Protein AF-A0A8S2UPU9-F1 (afdb_monomer_lite)

Secondary structure (DSSP, 8-state):
----------HHHHHHHHHHHHHHHHHHHHHTT----HHHHHHHHHHHHT-SSPPPHHHHHHHS-HHHHHHHHHHH-----S-TTS-------PPP---TTHHHHSS----

Foldseek 3Di:
DDDDDDDPQPLVNLLVVLLLQLLVVVVVCVVVVHDDDSVVSQVVSCVVSVHPDTDDPVVSLVPHPPVCNVVVVVVSCVDDPPDPVNDDDDDDDDDDDDDPCCVVPVDDDPD

Radius of gyration: 27.57 Å; chains: 1; bounding box: 59×38×75 Å

Sequence (111 aa):
MVRSKDKTTSAHELMVTAISDVVKQLIEGYEQGKEVNLNKIKCKASAKYGLSLQPRLVDIIAAIPENYKKILLPKIKAKPVRTASGIVVVAVMCKPHRCPHIAMTGNICVY

InterPro domains:
  IPR039661 ELP3/YhcC [PTHR11135] (7-111)
  IPR056591 ELP3-like, N-terminal domain [PF23613] (15-84)

Organism: NCBI:txid1234261

Structure (mmCIF, N/CA/C/O backbone):
data_AF-A0A8S2UPU9-F1
#
_entry.id   AF-A0A8S2UPU9-F1
#
loop_
_atom_site.group_PDB
_atom_site.id
_atom_site.type_symbol
_atom_site.label_atom_id
_atom_site.label_alt_id
_atom_site.label_comp_id
_atom_site.label_asym_id
_atom_site.label_entity_id
_atom_site.label_seq_id
_atom_site.pdbx_PDB_ins_code
_atom_site.Cartn_x
_atom_site.Cartn_y
_atom_site.Cartn_z
_atom_site.occupancy
_atom_site.B_iso_or_equiv
_atom_site.auth_seq_id
_atom_site.auth_comp_id
_atom_site.auth_asym_id
_atom_site.auth_atom_id
_atom_site.pdbx_PDB_model_num
ATOM 1 N N . MET A 1 1 ? -12.542 17.424 31.298 1.00 38.12 1 MET A N 1
ATOM 2 C CA . MET A 1 1 ? -13.887 17.703 30.747 1.00 38.12 1 MET A CA 1
ATOM 3 C C . MET A 1 1 ? -13.933 17.045 29.369 1.00 38.12 1 MET A C 1
ATOM 5 O O . MET A 1 1 ? -13.435 17.620 28.423 1.00 38.12 1 MET A O 1
ATOM 9 N N . VAL A 1 2 ? -14.151 15.734 29.268 1.00 42.34 2 VAL A N 1
ATOM 10 C CA . VAL A 1 2 ? -15.464 15.066 29.253 1.00 42.34 2 VAL A CA 1
ATOM 11 C C . VAL A 1 2 ? -15.482 13.893 30.239 1.00 42.34 2 VAL A C 1
ATOM 13 O O . VAL A 1 2 ? -14.550 13.096 30.289 1.00 42.34 2 VAL A O 1
ATOM 16 N N . ARG A 1 3 ? -16.535 13.844 31.052 1.00 44.31 3 ARG A N 1
ATOM 17 C CA . ARG A 1 3 ? -16.823 12.844 32.085 1.00 44.31 3 ARG A CA 1
ATOM 18 C C . ARG A 1 3 ? -17.843 11.835 31.533 1.00 44.31 3 ARG A C 1
ATOM 20 O O . ARG A 1 3 ? -18.743 12.240 30.806 1.00 44.31 3 ARG A O 1
ATOM 27 N N . SER A 1 4 ? -17.718 10.587 31.985 1.00 42.84 4 SER A N 1
ATOM 28 C CA . SER A 1 4 ? -18.800 9.617 32.232 1.00 42.84 4 SER A CA 1
ATOM 29 C C . SER A 1 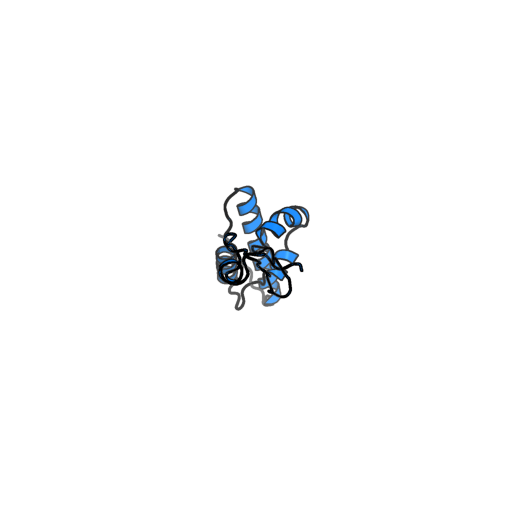4 ? -19.546 8.983 31.047 1.00 42.84 4 SER A C 1
ATOM 31 O O . SER A 1 4 ? -20.416 9.594 30.431 1.00 42.84 4 SER A O 1
ATOM 33 N N . LYS A 1 5 ? -19.344 7.668 30.880 1.00 40.53 5 LYS A N 1
ATOM 34 C CA . LYS A 1 5 ? -20.463 6.718 30.783 1.00 40.53 5 LYS A CA 1
ATOM 35 C C . LYS A 1 5 ? -20.013 5.315 31.196 1.00 40.53 5 LYS A C 1
ATOM 37 O O . LYS A 1 5 ? -19.317 4.638 30.447 1.00 40.53 5 LYS A O 1
ATOM 42 N N . ASP A 1 6 ? -20.432 4.897 32.385 1.00 50.75 6 ASP A N 1
ATOM 43 C CA . ASP A 1 6 ? -20.635 3.491 32.710 1.00 50.75 6 ASP A CA 1
ATOM 44 C C . ASP A 1 6 ? -21.481 2.844 31.612 1.00 50.75 6 ASP A C 1
ATOM 46 O O . ASP A 1 6 ? -22.583 3.308 31.306 1.00 50.75 6 ASP A O 1
ATOM 50 N N . LYS A 1 7 ? -20.949 1.791 31.001 1.00 44.47 7 LYS A N 1
ATOM 51 C CA . LYS A 1 7 ? -21.709 0.711 30.376 1.00 44.47 7 LYS A CA 1
ATOM 52 C C . LYS A 1 7 ? -20.740 -0.439 30.175 1.00 44.47 7 LYS A C 1
ATOM 54 O O . LYS A 1 7 ? -19.643 -0.237 29.654 1.00 44.47 7 LYS A O 1
ATOM 59 N N . THR A 1 8 ? -21.157 -1.633 30.568 1.00 51.47 8 THR A N 1
ATOM 60 C CA . THR A 1 8 ? -20.700 -2.919 30.034 1.00 51.47 8 THR A CA 1
ATOM 61 C C . THR A 1 8 ? -20.857 -2.880 28.515 1.00 51.47 8 THR A C 1
ATOM 63 O O . THR A 1 8 ? -21.842 -3.331 27.945 1.00 51.47 8 THR A O 1
ATOM 66 N N . THR A 1 9 ? -19.918 -2.203 27.871 1.00 59.66 9 THR A N 1
ATOM 67 C CA . THR A 1 9 ? -19.917 -1.939 26.443 1.00 59.66 9 THR A CA 1
ATOM 68 C C . THR A 1 9 ? -19.176 -3.111 25.840 1.00 59.66 9 THR A C 1
ATOM 70 O O . THR A 1 9 ? -18.054 -3.422 26.253 1.00 59.66 9 THR A O 1
ATOM 73 N N . SER A 1 10 ? -19.831 -3.821 24.932 1.00 71.88 10 SER A N 1
ATOM 74 C CA . SER A 1 10 ? -19.212 -4.962 24.271 1.00 71.88 10 SER A CA 1
ATOM 75 C C . SER A 1 10 ? -17.931 -4.491 23.572 1.00 71.88 10 SER A C 1
ATOM 77 O O . SER A 1 10 ? -17.869 -3.376 23.048 1.00 71.88 10 SER A O 1
ATOM 79 N N . ALA A 1 11 ? -16.884 -5.323 23.549 1.00 76.19 11 ALA A N 1
ATOM 80 C CA . ALA A 1 11 ? -15.605 -4.968 22.919 1.00 76.19 11 ALA A CA 1
ATOM 81 C C . ALA A 1 11 ? -15.780 -4.462 21.468 1.00 76.19 11 ALA A C 1
ATOM 83 O O . ALA A 1 11 ? -15.014 -3.630 20.982 1.00 76.19 11 ALA A O 1
ATOM 84 N N . HIS A 1 12 ? -16.840 -4.924 20.803 1.00 79.19 12 HIS A N 1
ATOM 85 C CA . HIS A 1 12 ? -17.220 -4.538 19.455 1.00 79.19 12 HIS A CA 1
ATOM 86 C C . HIS A 1 12 ? -17.703 -3.080 19.346 1.00 79.19 12 HIS A C 1
ATOM 88 O O . HIS A 1 12 ? -17.324 -2.369 18.419 1.00 79.19 12 HIS A O 1
ATOM 94 N N . GLU A 1 13 ? -18.495 -2.590 20.298 1.00 83.62 13 GLU A N 1
ATOM 95 C CA . GLU A 1 13 ? -18.986 -1.202 20.312 1.00 83.62 13 GLU A CA 1
ATOM 96 C C . GLU A 1 13 ? -17.847 -0.195 20.546 1.00 83.62 13 GLU A C 1
ATOM 98 O O . GLU A 1 13 ? -17.792 0.865 19.908 1.00 83.62 13 GLU A O 1
ATOM 103 N N . LEU A 1 14 ? -16.886 -0.551 21.406 1.00 83.62 14 LEU A N 1
ATOM 104 C CA . LEU A 1 14 ? -15.664 0.235 21.611 1.00 83.62 14 LEU A CA 1
ATOM 105 C C . LEU A 1 14 ? -14.826 0.298 20.328 1.00 83.62 14 LEU A C 1
ATOM 107 O O . LEU A 1 14 ? -14.330 1.365 19.961 1.00 83.62 14 LEU A O 1
ATOM 111 N N . MET A 1 15 ? -14.730 -0.821 19.603 1.00 82.44 15 MET A N 1
ATOM 112 C CA . MET A 1 15 ? -14.024 -0.893 18.325 1.00 82.44 15 MET A CA 1
ATOM 113 C C . MET A 1 15 ? -14.686 -0.017 17.251 1.00 82.44 15 MET A C 1
ATOM 115 O O . MET A 1 15 ? -13.991 0.748 16.582 1.00 82.44 15 MET A O 1
ATOM 119 N N . VAL A 1 16 ? -16.015 -0.051 17.122 1.00 85.94 16 VAL A N 1
ATOM 120 C CA . VAL A 1 16 ? -16.760 0.802 16.172 1.00 85.94 16 VAL A CA 1
ATOM 121 C C . VAL A 1 16 ? -16.566 2.290 16.484 1.00 85.94 16 VAL A C 1
ATOM 123 O O . VAL A 1 16 ? -16.350 3.106 15.579 1.00 85.94 16 VAL A O 1
ATOM 126 N N . THR A 1 17 ? -16.578 2.650 17.768 1.00 86.25 17 THR A N 1
ATOM 127 C CA . THR A 1 17 ? -16.352 4.034 18.207 1.00 86.25 17 THR A CA 1
ATOM 128 C C . THR A 1 17 ? -14.932 4.495 17.875 1.00 86.25 17 THR A C 1
ATOM 130 O O . THR A 1 17 ? -14.745 5.592 17.343 1.00 86.25 17 THR A O 1
ATOM 133 N N . ALA A 1 18 ? -13.934 3.641 18.109 1.00 86.81 18 ALA A N 1
ATOM 134 C CA . ALA A 1 18 ? -12.545 3.938 17.785 1.00 86.81 18 ALA A CA 1
ATOM 135 C C . ALA A 1 18 ? -12.312 4.092 16.278 1.00 86.81 18 ALA A C 1
ATOM 137 O O . ALA A 1 18 ? -11.629 5.025 15.862 1.00 86.81 18 ALA A O 1
ATOM 138 N N . ILE A 1 19 ? -12.906 3.226 15.451 1.00 86.00 19 ILE A N 1
ATOM 139 C CA . ILE A 1 19 ? -12.840 3.340 13.985 1.00 86.00 19 ILE A CA 1
ATOM 140 C C . ILE A 1 19 ? -13.438 4.676 13.527 1.00 86.00 19 ILE A C 1
ATOM 142 O O . ILE A 1 19 ? -12.846 5.363 12.696 1.00 86.00 19 ILE A O 1
ATOM 146 N N . SER A 1 20 ? -14.569 5.079 14.108 1.00 87.19 20 SER A N 1
ATOM 147 C CA . SER A 1 20 ? -15.211 6.355 13.778 1.00 87.19 20 SER A CA 1
ATOM 148 C C . SER A 1 20 ? -14.331 7.560 14.142 1.00 87.19 20 SER A C 1
ATOM 150 O O . SER A 1 20 ? -14.249 8.514 13.368 1.00 87.19 20 SER A O 1
ATOM 152 N N . ASP A 1 21 ? -13.633 7.517 15.283 1.00 88.25 21 ASP A N 1
ATOM 153 C CA . ASP A 1 21 ? -12.681 8.563 15.700 1.00 88.25 21 ASP A CA 1
ATOM 154 C C . ASP A 1 21 ? -11.459 8.619 14.757 1.00 88.25 21 ASP A C 1
ATOM 156 O O . ASP A 1 21 ? -11.026 9.694 14.340 1.00 88.25 21 ASP A O 1
ATOM 160 N N . VAL A 1 22 ? -10.950 7.456 14.328 1.00 87.31 22 VAL A N 1
ATOM 161 C CA . VAL A 1 22 ? -9.855 7.351 13.344 1.00 87.31 22 VAL A CA 1
ATOM 162 C C . VAL A 1 22 ? -10.242 7.986 12.007 1.00 87.31 22 VAL A C 1
ATOM 164 O O . VAL A 1 22 ? -9.443 8.725 11.433 1.00 87.31 22 VAL A O 1
ATOM 167 N N . VAL A 1 23 ? -11.451 7.717 11.505 1.00 86.94 23 VAL A N 1
ATOM 168 C CA . VAL A 1 23 ? -11.932 8.272 10.228 1.00 86.94 23 VAL A CA 1
ATOM 169 C C . VAL A 1 23 ? -12.078 9.791 10.307 1.00 86.94 23 VAL A C 1
ATOM 171 O O . VAL A 1 23 ? -11.664 10.480 9.378 1.00 86.94 23 VAL A O 1
ATOM 174 N N . LYS A 1 24 ? -12.585 10.331 11.422 1.00 87.12 24 LYS A N 1
ATOM 175 C CA . LYS A 1 24 ? -12.681 11.788 11.626 1.00 87.12 24 LYS A CA 1
ATOM 176 C C . LYS A 1 24 ? -11.311 12.461 11.573 1.00 87.12 24 LYS A C 1
ATOM 178 O O . LYS A 1 24 ? -11.116 13.378 10.782 1.00 87.12 24 LYS A O 1
ATOM 183 N N . GLN A 1 25 ? -10.339 11.939 12.324 1.00 85.56 25 GLN A N 1
ATOM 184 C CA . GLN A 1 25 ? -8.964 12.459 12.316 1.00 85.56 25 GLN A CA 1
ATOM 185 C C . GLN A 1 25 ? -8.302 12.346 10.934 1.00 85.56 25 GLN A C 1
ATOM 187 O O . GLN A 1 25 ? -7.468 13.174 10.567 1.00 85.56 25 GLN A O 1
ATOM 192 N N . LEU A 1 26 ? -8.668 11.324 10.156 1.00 83.81 26 LEU A N 1
ATOM 193 C CA . LEU A 1 26 ? -8.177 11.142 8.794 1.00 83.81 26 LEU A CA 1
ATOM 194 C C . LEU A 1 26 ? -8.746 12.192 7.827 1.00 83.81 26 LEU A C 1
ATOM 196 O O . LEU A 1 26 ? -8.000 12.702 6.993 1.00 83.81 26 LEU A O 1
ATOM 200 N N . ILE A 1 27 ? -10.037 12.516 7.942 1.00 84.44 27 ILE A N 1
ATOM 201 C CA . ILE A 1 27 ? -10.704 13.539 7.123 1.00 84.44 27 ILE A CA 1
ATOM 202 C C . ILE A 1 27 ? -10.161 14.928 7.466 1.00 84.44 27 ILE A C 1
ATOM 204 O O . ILE A 1 27 ? -9.740 15.644 6.562 1.00 84.44 27 ILE A O 1
ATOM 208 N N . GLU A 1 28 ? -10.059 15.272 8.751 1.00 86.06 28 GLU A N 1
ATOM 209 C CA . GLU A 1 28 ? -9.490 16.556 9.188 1.00 86.06 28 GLU A CA 1
ATOM 210 C C . GLU A 1 28 ? -8.037 16.724 8.722 1.00 86.06 28 GLU A C 1
ATOM 212 O O . GLU A 1 28 ? -7.643 17.782 8.232 1.00 86.06 28 GLU A O 1
ATOM 217 N N . GLY A 1 29 ? -7.225 15.667 8.827 1.00 82.94 29 GLY A N 1
ATOM 218 C CA . GLY A 1 29 ? -5.848 15.690 8.336 1.00 82.94 29 GLY A CA 1
ATOM 219 C C . GLY A 1 29 ? -5.759 15.843 6.814 1.00 82.94 29 GLY A C 1
ATOM 220 O O . GLY A 1 29 ? -4.840 16.500 6.319 1.00 82.94 29 GLY A O 1
ATOM 221 N N . TYR A 1 30 ? -6.726 15.280 6.080 1.00 79.62 30 TYR A N 1
ATOM 222 C CA . TYR A 1 30 ? -6.841 15.444 4.633 1.00 79.62 30 TYR A CA 1
ATOM 223 C C . TYR A 1 30 ? -7.234 16.875 4.246 1.00 79.62 30 TYR A C 1
ATOM 225 O O . TYR A 1 30 ? -6.601 17.454 3.365 1.00 79.62 30 TYR A O 1
ATOM 233 N N . GLU A 1 31 ? -8.228 17.462 4.914 1.00 80.75 31 GLU A N 1
ATOM 234 C CA . GLU A 1 31 ? -8.673 18.844 4.677 1.00 80.75 31 GLU A CA 1
ATOM 235 C C . GLU A 1 31 ? -7.572 19.864 4.993 1.00 80.75 31 GLU A C 1
ATOM 237 O O . GLU A 1 31 ? -7.434 20.871 4.304 1.00 80.75 31 GLU A O 1
ATOM 242 N N . GLN A 1 32 ? -6.717 19.564 5.972 1.00 81.50 32 GLN A N 1
ATOM 243 C CA . GLN A 1 32 ? -5.539 20.371 6.302 1.00 81.50 32 GLN A CA 1
ATOM 244 C C . GLN A 1 32 ? -4.355 20.175 5.337 1.00 81.50 32 GLN A C 1
ATOM 246 O O . GLN A 1 32 ? -3.312 20.803 5.525 1.00 81.50 32 GLN A O 1
ATOM 251 N N . GLY A 1 33 ? -4.467 19.288 4.342 1.00 69.94 33 GLY A N 1
ATOM 252 C CA . GLY A 1 33 ? -3.421 19.045 3.344 1.00 69.94 33 GLY A CA 1
ATOM 253 C C . GLY A 1 33 ? -2.124 18.442 3.899 1.00 69.94 33 GLY A C 1
ATOM 254 O O . GLY A 1 33 ? -1.101 18.474 3.218 1.00 69.94 33 GLY A O 1
ATOM 255 N N . LYS A 1 34 ? -2.133 17.897 5.123 1.00 72.50 34 LYS A N 1
ATOM 256 C CA . LYS A 1 34 ? -0.945 17.303 5.758 1.00 72.50 34 LYS A CA 1
ATOM 257 C C . LYS A 1 34 ? -0.832 15.821 5.422 1.00 72.50 34 LYS A C 1
ATOM 259 O O . LYS A 1 34 ? -1.831 15.119 5.279 1.00 72.50 34 LYS A O 1
ATOM 264 N N . GLU A 1 35 ? 0.397 15.315 5.347 1.00 65.06 35 GLU A N 1
ATOM 265 C CA . GLU A 1 35 ? 0.623 13.876 5.217 1.00 65.06 35 GLU A CA 1
ATOM 266 C C . GLU A 1 35 ? 0.187 13.151 6.491 1.00 65.06 35 GLU A C 1
ATOM 268 O O . GLU A 1 35 ? 0.813 13.233 7.553 1.00 65.06 35 GLU A O 1
ATOM 273 N N . VAL A 1 36 ? -0.931 12.437 6.387 1.00 69.69 36 VAL A N 1
ATOM 274 C CA . VAL A 1 36 ? -1.528 11.749 7.523 1.00 69.69 36 VAL A CA 1
ATOM 275 C C . VAL A 1 36 ? -0.904 10.369 7.692 1.00 69.69 36 VAL A C 1
ATOM 277 O O . VAL A 1 36 ? -1.094 9.461 6.884 1.00 69.69 36 VAL A O 1
ATOM 280 N N . ASN A 1 37 ? -0.174 10.188 8.790 1.00 75.88 37 ASN A N 1
ATOM 281 C CA . ASN A 1 37 ? 0.482 8.924 9.097 1.00 75.88 37 ASN A CA 1
ATOM 282 C C . ASN A 1 37 ? -0.500 7.951 9.781 1.00 75.88 37 ASN A C 1
ATOM 284 O O . ASN A 1 37 ? -0.753 8.039 10.988 1.00 75.88 37 ASN A O 1
ATOM 288 N N . LEU A 1 38 ? -1.051 7.015 9.001 1.00 75.75 38 LEU A N 1
ATOM 289 C CA . LEU A 1 38 ? -2.092 6.064 9.423 1.00 75.75 38 LEU A CA 1
ATOM 290 C C . LEU A 1 38 ? -1.709 5.254 10.674 1.00 75.75 38 LEU A C 1
ATOM 292 O O . LEU A 1 38 ? -2.554 5.037 11.541 1.00 75.75 38 LEU A O 1
ATOM 296 N N . ASN A 1 39 ? -0.443 4.843 10.814 1.00 78.81 39 ASN A N 1
ATOM 297 C CA . ASN A 1 39 ? 0.007 4.063 11.974 1.00 78.81 39 ASN A CA 1
ATOM 298 C C . ASN A 1 39 ? -0.093 4.853 13.284 1.00 78.81 39 ASN A C 1
ATOM 300 O O . ASN A 1 39 ? -0.518 4.308 14.301 1.00 78.81 39 ASN A O 1
ATOM 304 N N . LYS A 1 40 ? 0.241 6.151 13.267 1.00 82.50 40 LYS A N 1
ATOM 305 C CA . LYS A 1 40 ? 0.163 6.993 14.471 1.00 82.50 40 LYS A CA 1
ATOM 306 C C . LYS A 1 40 ? -1.282 7.179 14.928 1.00 82.50 40 LYS A C 1
ATOM 308 O O . LYS A 1 40 ? -1.545 7.122 16.126 1.00 82.50 40 LYS A O 1
ATOM 313 N N . ILE A 1 41 ? -2.210 7.368 13.990 1.00 85.50 41 ILE A N 1
ATOM 314 C CA . ILE A 1 41 ? -3.636 7.538 14.302 1.00 85.50 41 ILE A CA 1
ATOM 315 C C . ILE A 1 41 ? -4.222 6.247 14.878 1.00 85.50 41 ILE A C 1
ATOM 317 O O . ILE A 1 41 ? -4.886 6.288 15.912 1.00 85.50 41 ILE A O 1
ATOM 321 N N . LYS A 1 42 ? -3.903 5.089 14.283 1.00 82.31 42 LYS A N 1
ATOM 322 C CA . LYS A 1 42 ? -4.332 3.782 14.807 1.00 82.31 42 LYS A CA 1
ATOM 323 C C . LYS A 1 42 ? -3.839 3.540 16.230 1.00 82.31 42 LYS A C 1
ATOM 325 O O . LYS A 1 42 ? -4.632 3.133 17.077 1.00 82.31 42 LYS A O 1
ATOM 330 N N . CYS A 1 43 ? -2.563 3.820 16.506 1.00 82.25 43 CYS A N 1
ATOM 331 C CA . CYS A 1 43 ? -2.003 3.674 17.850 1.00 82.25 43 CYS A CA 1
ATOM 332 C C . CYS A 1 43 ? -2.686 4.610 18.855 1.00 82.25 43 CYS A C 1
ATOM 334 O O . CYS A 1 43 ? -3.067 4.162 19.932 1.00 82.25 43 CYS A O 1
ATOM 336 N N . LYS A 1 44 ? -2.894 5.886 18.499 1.00 85.00 44 LYS A N 1
ATOM 337 C CA . LYS A 1 44 ? -3.556 6.868 19.376 1.00 85.00 44 LYS A CA 1
ATOM 338 C C . LYS A 1 44 ? -4.996 6.479 19.701 1.00 85.00 44 LYS A C 1
ATOM 340 O O . LYS A 1 44 ? -5.383 6.527 20.864 1.00 85.00 44 LYS A O 1
ATOM 345 N N . ALA A 1 45 ? -5.771 6.071 18.699 1.00 84.31 45 ALA A N 1
ATOM 346 C CA . ALA A 1 45 ? -7.145 5.629 18.910 1.00 84.31 45 ALA A CA 1
ATOM 347 C C . ALA A 1 45 ? -7.196 4.337 19.741 1.00 84.31 45 ALA A C 1
ATOM 349 O O . ALA A 1 45 ? -7.952 4.258 20.703 1.00 84.31 45 ALA A O 1
ATOM 350 N N . SER A 1 46 ? -6.335 3.359 19.446 1.00 82.94 46 SER A N 1
ATOM 351 C CA . SER A 1 46 ? -6.296 2.096 20.201 1.00 82.94 46 SER A CA 1
ATOM 352 C C . SER A 1 46 ? -5.928 2.315 21.671 1.00 82.94 46 SER A C 1
ATOM 354 O O . SER A 1 46 ? -6.553 1.725 22.546 1.00 82.94 46 SER A O 1
ATOM 356 N N . ALA A 1 47 ? -4.987 3.224 21.950 1.00 82.94 47 ALA A N 1
ATOM 357 C CA . ALA A 1 47 ? -4.614 3.606 23.311 1.00 82.94 47 ALA A CA 1
ATOM 358 C C . ALA A 1 47 ? -5.739 4.357 24.046 1.00 82.94 47 ALA A C 1
ATOM 360 O O . ALA A 1 47 ? -5.968 4.115 25.226 1.00 82.94 47 ALA A O 1
ATOM 361 N N . LYS A 1 48 ? -6.470 5.238 23.350 1.00 83.56 48 LYS A N 1
ATOM 362 C CA . LYS A 1 48 ? -7.576 6.024 23.921 1.00 83.56 48 LYS A CA 1
ATOM 363 C C . LYS A 1 48 ? -8.772 5.158 24.329 1.00 83.56 48 LYS A C 1
ATOM 365 O O . LYS A 1 48 ? -9.429 5.469 25.316 1.00 83.56 48 LYS A O 1
ATOM 370 N N . TYR A 1 49 ? -9.043 4.092 23.576 1.00 82.81 49 TYR A N 1
ATOM 371 C CA . TYR A 1 49 ? -10.170 3.184 23.814 1.00 82.81 49 TYR A CA 1
ATOM 372 C C . TYR A 1 49 ? -9.767 1.851 24.472 1.00 82.81 49 TYR A C 1
ATOM 374 O O . TYR A 1 49 ? -10.626 0.995 24.659 1.00 82.81 49 TYR A O 1
ATOM 382 N N . GLY A 1 50 ? -8.490 1.660 24.831 1.00 79.94 50 GLY A N 1
ATOM 383 C CA . GLY A 1 50 ? -8.009 0.447 25.508 1.00 79.94 50 GLY A CA 1
ATOM 384 C C . GLY A 1 50 ? -8.179 -0.836 24.686 1.00 79.94 50 GLY A C 1
ATOM 385 O O . GLY A 1 50 ? -8.444 -1.899 25.241 1.00 79.94 50 GLY A O 1
ATOM 386 N N . LEU A 1 51 ? -8.078 -0.739 23.359 1.00 80.25 51 LEU A N 1
ATOM 387 C CA . LEU A 1 51 ? -8.302 -1.866 22.454 1.00 80.25 51 LEU A CA 1
ATOM 388 C C . LEU A 1 51 ? -7.138 -2.862 22.517 1.00 80.25 51 LEU A C 1
ATOM 390 O O . LEU A 1 51 ? -5.979 -2.482 22.358 1.00 80.25 51 LEU A O 1
ATOM 394 N N . SER A 1 52 ? -7.458 -4.148 22.673 1.00 75.62 52 SER A N 1
ATOM 395 C CA . SER A 1 52 ? -6.478 -5.243 22.632 1.00 75.62 52 SER A CA 1
ATOM 396 C C . SER A 1 52 ? -5.888 -5.459 21.235 1.00 75.62 52 SER A C 1
ATOM 398 O O . SER A 1 52 ? -4.748 -5.900 21.104 1.00 75.62 52 SER A O 1
ATOM 400 N N . LEU A 1 53 ? -6.650 -5.126 20.188 1.00 78.88 53 LEU A N 1
ATOM 401 C CA . LEU A 1 53 ? -6.244 -5.252 18.794 1.00 78.88 53 LEU A CA 1
ATOM 402 C C . LEU A 1 53 ? -6.476 -3.941 18.043 1.00 78.88 53 LEU A C 1
ATOM 404 O O . LEU A 1 53 ? -7.503 -3.283 18.198 1.00 78.88 53 LEU A O 1
ATOM 408 N N . GLN A 1 54 ? -5.529 -3.582 17.180 1.00 80.44 54 GLN A N 1
ATOM 409 C CA . GLN A 1 54 ? -5.675 -2.413 16.322 1.00 80.44 54 GLN A CA 1
ATOM 410 C C . GLN A 1 54 ? -6.725 -2.651 15.223 1.00 80.44 54 GLN A C 1
ATOM 412 O O . GLN A 1 54 ? -6.776 -3.747 14.653 1.00 80.44 54 GLN A O 1
ATOM 417 N N . PRO A 1 55 ? -7.512 -1.622 14.852 1.00 81.88 55 PRO A N 1
ATOM 418 C CA . PRO A 1 55 ? -8.493 -1.737 13.782 1.00 81.88 55 PRO A CA 1
ATOM 419 C C . PRO A 1 55 ? -7.822 -2.076 12.445 1.00 81.88 55 PRO A C 1
ATOM 421 O O . PRO A 1 55 ? -6.820 -1.460 12.032 1.00 81.88 55 PRO A O 1
ATOM 424 N N . ARG A 1 56 ? -8.384 -3.073 11.750 1.00 82.31 56 ARG A N 1
ATOM 425 C CA . ARG A 1 56 ? -7.861 -3.522 10.458 1.00 82.31 56 ARG A CA 1
ATOM 426 C C . ARG A 1 56 ? -8.048 -2.416 9.431 1.00 82.31 56 ARG A C 1
ATOM 428 O O . ARG A 1 56 ? -8.959 -1.597 9.507 1.00 82.31 56 ARG A O 1
ATOM 435 N N . LEU A 1 57 ? -7.170 -2.395 8.430 1.00 80.12 57 LEU A N 1
ATOM 436 C CA . LEU A 1 57 ? -7.281 -1.413 7.351 1.00 80.12 57 LEU A CA 1
ATOM 437 C C . LEU A 1 57 ? -8.616 -1.546 6.600 1.00 80.12 57 LEU A C 1
ATOM 439 O O . LEU A 1 57 ? -9.188 -0.538 6.210 1.00 80.12 57 LEU A O 1
ATOM 443 N N . VAL A 1 58 ? -9.117 -2.776 6.453 1.00 81.00 58 VAL A N 1
ATOM 444 C CA . VAL A 1 58 ? -10.394 -3.083 5.793 1.00 81.00 58 VAL A CA 1
ATOM 445 C C . VAL A 1 58 ? -11.569 -2.426 6.524 1.00 81.00 58 VAL A C 1
ATOM 447 O O . VAL A 1 58 ? -12.384 -1.771 5.881 1.00 81.00 58 VAL A O 1
ATOM 450 N N . ASP A 1 59 ? -11.599 -2.511 7.856 1.00 84.25 59 ASP A N 1
ATOM 451 C CA . ASP A 1 59 ? -12.674 -1.946 8.685 1.00 84.25 59 ASP A CA 1
ATOM 452 C C . ASP A 1 59 ? -12.679 -0.413 8.625 1.00 84.25 59 ASP A C 1
ATOM 454 O O . ASP A 1 59 ? -13.729 0.220 8.538 1.00 84.25 59 ASP A O 1
ATOM 458 N N . ILE A 1 60 ? -11.490 0.197 8.587 1.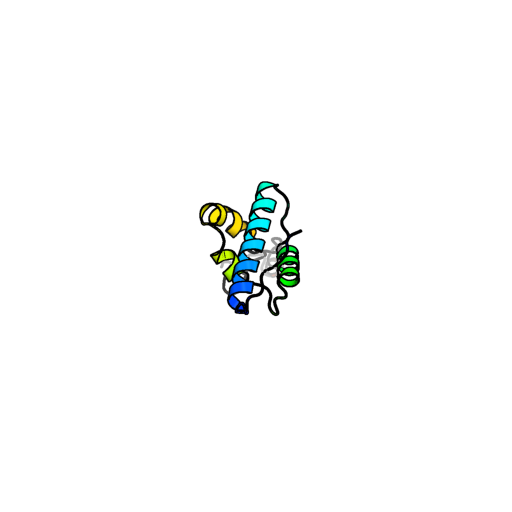00 83.88 60 ILE A N 1
ATOM 459 C CA . ILE A 1 60 ? -11.342 1.647 8.412 1.00 83.88 60 ILE A CA 1
ATOM 460 C C . ILE A 1 60 ? -11.821 2.066 7.018 1.00 83.88 60 ILE A C 1
ATOM 462 O O . ILE A 1 60 ? -12.523 3.060 6.893 1.00 83.88 60 ILE A O 1
ATOM 466 N N . ILE A 1 61 ? -11.491 1.302 5.970 1.00 81.38 61 ILE A N 1
ATOM 467 C CA . ILE A 1 61 ? 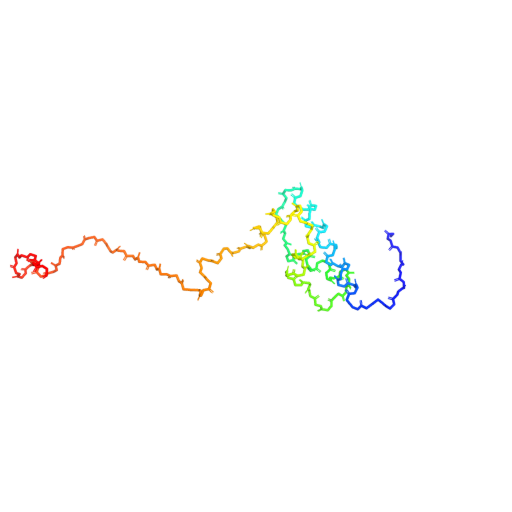-11.955 1.572 4.600 1.00 81.38 61 ILE A CA 1
ATOM 468 C C . ILE A 1 61 ? -13.482 1.456 4.487 1.00 81.38 61 ILE A C 1
ATOM 470 O O . ILE A 1 61 ? -14.098 2.221 3.740 1.00 81.38 61 ILE A O 1
ATOM 474 N N . ALA A 1 62 ? -14.091 0.512 5.206 1.00 82.88 62 ALA A N 1
ATOM 475 C CA . ALA A 1 62 ? -15.538 0.325 5.227 1.00 82.88 62 ALA A CA 1
ATOM 476 C C . ALA A 1 62 ? -16.270 1.488 5.919 1.00 82.88 62 ALA A C 1
ATOM 478 O O . ALA A 1 62 ? -17.354 1.861 5.481 1.00 82.88 62 ALA A O 1
ATOM 479 N N . ALA A 1 63 ? -15.661 2.088 6.945 1.00 85.75 63 ALA A N 1
ATOM 480 C CA . ALA A 1 63 ? -16.244 3.191 7.708 1.00 85.75 63 ALA A CA 1
ATOM 481 C C . ALA A 1 63 ? -16.075 4.583 7.064 1.00 85.75 63 ALA A C 1
ATOM 483 O O . ALA A 1 63 ? -16.646 5.557 7.556 1.00 85.75 63 ALA A O 1
ATOM 484 N N . ILE A 1 64 ? -15.292 4.715 5.985 1.00 83.75 64 ILE A N 1
ATOM 485 C CA . ILE A 1 64 ? -15.112 5.999 5.293 1.00 83.75 64 ILE A CA 1
ATOM 486 C C . ILE A 1 64 ? -16.371 6.336 4.473 1.00 83.75 64 ILE A C 1
ATOM 488 O O . ILE A 1 64 ? -16.788 5.516 3.647 1.00 83.75 64 ILE A O 1
ATOM 492 N N . PRO A 1 65 ? -16.937 7.552 4.615 1.00 82.56 65 PRO A N 1
ATOM 493 C CA . PRO A 1 65 ? -18.058 8.001 3.792 1.00 82.56 65 PRO A CA 1
ATOM 494 C C . PRO A 1 65 ? -17.688 8.041 2.303 1.00 82.56 65 PRO A C 1
ATOM 496 O O . PRO A 1 65 ? -16.580 8.438 1.926 1.00 82.56 65 PRO A O 1
ATOM 499 N N . GLU A 1 66 ? -18.633 7.668 1.437 1.00 76.50 66 GLU A N 1
ATOM 500 C CA . GLU A 1 66 ? -18.400 7.465 -0.003 1.00 76.50 66 GLU A CA 1
ATOM 501 C C . GLU A 1 66 ? -17.806 8.690 -0.716 1.00 76.50 66 GLU A C 1
ATOM 503 O O . GLU A 1 66 ? -16.964 8.540 -1.605 1.00 76.50 66 GLU A O 1
ATOM 508 N N . ASN A 1 67 ? -18.161 9.892 -0.252 1.00 78.62 67 ASN A N 1
ATOM 509 C CA . ASN A 1 67 ? -17.667 11.174 -0.760 1.00 78.62 67 ASN A CA 1
ATOM 510 C C . ASN A 1 67 ? -16.135 11.293 -0.679 1.00 78.62 67 ASN A C 1
ATOM 512 O O . ASN A 1 67 ? -15.493 11.739 -1.627 1.00 78.62 67 ASN A O 1
ATOM 516 N N . TYR A 1 68 ? -15.533 10.832 0.421 1.00 77.38 68 TYR A N 1
ATOM 517 C CA . TYR A 1 68 ? -14.081 10.882 0.629 1.00 77.38 68 TYR A CA 1
ATOM 518 C C . TYR A 1 68 ? -13.388 9.582 0.215 1.00 77.38 68 TYR A C 1
ATOM 520 O O . TYR A 1 68 ? -12.172 9.552 0.012 1.00 77.38 68 TYR A O 1
ATOM 528 N N . LYS A 1 69 ? -14.153 8.501 0.035 1.00 75.69 69 LYS A N 1
ATOM 529 C CA . LYS A 1 69 ? -13.647 7.173 -0.324 1.00 75.69 69 LYS A CA 1
ATOM 530 C C . LYS A 1 69 ? -12.874 7.196 -1.644 1.00 75.69 69 LYS A C 1
ATOM 532 O O . LYS A 1 69 ? -11.773 6.660 -1.704 1.00 75.69 69 LYS A O 1
ATOM 537 N N . LYS A 1 70 ? -13.375 7.889 -2.674 1.00 72.31 70 LYS A N 1
ATOM 538 C CA . LYS A 1 70 ? -12.691 8.004 -3.983 1.00 72.31 70 LYS A CA 1
ATOM 539 C C . LYS A 1 70 ? -11.315 8.674 -3.891 1.00 72.31 70 LYS A C 1
ATOM 541 O O . LYS A 1 70 ? -10.421 8.346 -4.663 1.00 72.31 70 LYS A O 1
ATOM 546 N N . ILE A 1 71 ? -11.145 9.580 -2.934 1.00 75.06 71 ILE A N 1
ATOM 547 C CA . ILE A 1 71 ? -9.949 10.410 -2.779 1.00 75.06 71 ILE A CA 1
ATOM 548 C C . ILE A 1 71 ? -8.935 9.750 -1.832 1.00 75.06 71 ILE A C 1
ATOM 550 O O . ILE A 1 71 ? -7.729 9.757 -2.083 1.00 75.06 71 ILE A O 1
ATOM 554 N N . LEU A 1 72 ? -9.424 9.144 -0.748 1.00 73.69 72 LEU A N 1
ATOM 555 C CA . LEU A 1 72 ? -8.601 8.512 0.281 1.00 73.69 72 LEU A CA 1
ATOM 556 C C . LEU A 1 72 ? -8.125 7.108 -0.120 1.00 73.69 72 LEU A C 1
ATOM 558 O O . LEU A 1 72 ? -6.997 6.742 0.201 1.00 73.69 72 LEU A O 1
ATOM 562 N N . LEU A 1 73 ? -8.926 6.327 -0.857 1.00 74.19 73 LEU A N 1
ATOM 563 C CA . LEU A 1 73 ? -8.550 4.978 -1.307 1.00 74.19 73 LEU A CA 1
ATOM 564 C C . LEU A 1 73 ? -7.214 4.901 -2.071 1.00 74.19 73 LEU A C 1
ATOM 566 O O . LEU A 1 73 ? -6.407 4.036 -1.717 1.00 74.19 73 LEU A O 1
ATOM 570 N N . PRO A 1 74 ? -6.935 5.749 -3.083 1.00 72.25 74 PRO A N 1
ATOM 571 C CA . PRO A 1 74 ? -5.663 5.694 -3.804 1.00 72.25 74 PRO A CA 1
ATOM 572 C C . PRO A 1 74 ? -4.468 6.106 -2.934 1.00 72.25 74 PRO A C 1
ATOM 574 O O . PRO A 1 74 ? -3.377 5.583 -3.131 1.00 72.25 74 PRO A O 1
ATOM 577 N N . LYS A 1 75 ? -4.664 6.979 -1.935 1.00 70.06 75 LYS A N 1
ATOM 578 C CA . LYS A 1 75 ? -3.601 7.377 -0.993 1.00 70.06 75 LYS A CA 1
ATOM 579 C C . LYS A 1 75 ? -3.327 6.310 0.072 1.00 70.06 75 LYS A C 1
ATOM 581 O O . LYS A 1 75 ? -2.184 6.107 0.466 1.00 70.06 75 LYS A O 1
ATOM 586 N N . ILE A 1 76 ? -4.368 5.611 0.530 1.00 68.69 76 ILE A N 1
ATOM 587 C CA . ILE A 1 76 ? -4.263 4.548 1.542 1.00 68.69 76 ILE A CA 1
ATOM 588 C C . ILE A 1 76 ? -3.715 3.249 0.932 1.00 68.69 76 ILE A C 1
ATOM 590 O O . ILE A 1 76 ? -2.982 2.516 1.600 1.00 68.69 76 ILE A O 1
ATOM 594 N N . LYS A 1 77 ? -4.014 2.957 -0.343 1.00 63.69 77 LYS A N 1
ATOM 595 C CA . LYS A 1 77 ? -3.352 1.885 -1.104 1.00 63.69 77 LYS A CA 1
ATOM 596 C C . LYS A 1 77 ? -1.938 2.327 -1.498 1.00 63.69 77 LYS A C 1
ATOM 598 O O . LYS A 1 77 ? -1.640 2.574 -2.659 1.00 63.69 77 LYS A O 1
ATOM 603 N N . ALA A 1 78 ? -1.048 2.361 -0.510 1.00 56.94 78 ALA A N 1
ATOM 604 C CA . ALA A 1 78 ? 0.339 2.814 -0.625 1.00 56.94 78 ALA A CA 1
ATOM 605 C C . ALA A 1 78 ? 1.235 1.966 -1.553 1.00 56.94 78 ALA A C 1
ATOM 607 O O . ALA A 1 78 ? 2.422 2.251 -1.693 1.00 56.94 78 ALA A O 1
ATOM 608 N N . LYS A 1 79 ? 0.711 0.918 -2.198 1.00 54.62 79 LYS A N 1
ATOM 609 C CA . LYS A 1 79 ? 1.476 0.166 -3.187 1.00 54.62 79 LYS A CA 1
ATOM 610 C C . LYS A 1 79 ? 0.576 -0.260 -4.342 1.00 54.62 79 LYS A C 1
ATOM 612 O O . LYS A 1 79 ? -0.238 -1.166 -4.153 1.00 54.62 79 LYS A O 1
ATOM 617 N N . PRO A 1 80 ? 0.701 0.349 -5.535 1.00 60.81 80 PRO A N 1
ATOM 618 C CA . PRO A 1 80 ? 0.212 -0.304 -6.735 1.00 60.81 80 PRO A CA 1
ATOM 619 C C . PRO A 1 80 ? 0.947 -1.642 -6.840 1.00 60.81 80 PRO A C 1
ATOM 621 O O . PRO A 1 80 ? 2.167 -1.691 -7.017 1.00 60.81 80 PRO A O 1
ATOM 624 N N . VAL A 1 81 ? 0.219 -2.740 -6.653 1.00 63.09 81 VAL A N 1
ATOM 625 C CA . VAL A 1 81 ? 0.738 -4.070 -6.959 1.00 63.09 81 VAL A CA 1
ATOM 626 C C . VAL A 1 81 ? 0.896 -4.128 -8.472 1.00 63.09 81 VAL A C 1
ATOM 628 O O . VAL A 1 81 ? -0.090 -4.198 -9.197 1.00 63.09 81 VAL A O 1
ATOM 631 N N . ARG A 1 82 ? 2.143 -4.023 -8.954 1.00 65.50 82 ARG A N 1
ATOM 632 C CA . ARG A 1 82 ? 2.451 -4.100 -10.394 1.00 65.50 82 ARG A CA 1
ATOM 633 C C . ARG A 1 82 ? 1.992 -5.438 -10.994 1.00 65.50 82 ARG A C 1
ATOM 635 O O . ARG A 1 82 ? 1.641 -5.473 -12.165 1.00 65.50 82 ARG A O 1
ATOM 642 N N . THR A 1 83 ? 1.915 -6.488 -10.168 1.00 64.88 83 THR A N 1
ATOM 643 C CA . THR A 1 83 ? 1.403 -7.818 -10.527 1.00 64.88 83 THR A CA 1
ATOM 644 C C . THR A 1 83 ? 0.820 -8.511 -9.289 1.00 64.88 83 THR A C 1
ATOM 646 O O . THR A 1 83 ? 1.439 -8.482 -8.225 1.00 64.88 83 THR A O 1
ATOM 649 N N . ALA A 1 84 ? -0.341 -9.167 -9.411 1.00 65.69 84 ALA A N 1
ATOM 650 C CA . ALA A 1 84 ? -0.983 -9.896 -8.305 1.00 65.69 84 ALA A CA 1
ATOM 651 C C . ALA A 1 84 ? -0.196 -11.147 -7.854 1.00 65.69 84 ALA A C 1
ATOM 653 O O . ALA A 1 84 ? -0.294 -11.546 -6.699 1.00 65.69 84 ALA A O 1
ATOM 654 N N . SER A 1 85 ? 0.612 -11.732 -8.745 1.00 75.62 85 SER A N 1
ATOM 655 C CA . SER A 1 85 ? 1.444 -12.919 -8.490 1.00 75.62 85 SER A CA 1
ATOM 656 C C . SER A 1 85 ? 2.852 -12.606 -7.968 1.00 75.62 85 SER A C 1
ATOM 658 O O . SER A 1 85 ? 3.612 -13.524 -7.681 1.00 75.62 85 SER A O 1
ATOM 660 N N . GLY A 1 86 ? 3.234 -11.326 -7.871 1.00 76.44 86 GLY A N 1
ATOM 661 C CA . GLY A 1 86 ? 4.564 -10.916 -7.404 1.00 76.44 86 GLY A CA 1
ATOM 662 C C . GLY A 1 86 ? 5.716 -11.126 -8.399 1.00 76.44 86 GLY A C 1
ATOM 663 O O . GLY A 1 86 ? 6.856 -10.821 -8.060 1.00 76.44 86 GLY A O 1
ATOM 664 N N . ILE A 1 87 ? 5.450 -11.596 -9.623 1.00 82.50 87 ILE A N 1
ATOM 665 C CA . ILE A 1 87 ? 6.474 -11.782 -10.663 1.00 82.50 87 ILE A CA 1
ATOM 666 C C . ILE A 1 87 ? 6.564 -10.522 -11.530 1.00 82.50 87 ILE A C 1
ATOM 668 O O . ILE A 1 87 ? 5.549 -10.009 -12.009 1.00 82.50 87 ILE A O 1
ATOM 672 N N . VAL A 1 88 ? 7.787 -10.030 -11.745 1.00 82.94 88 VAL A N 1
ATOM 673 C CA . VAL A 1 88 ? 8.084 -8.883 -12.615 1.00 82.94 88 VAL A CA 1
ATOM 674 C C . VAL A 1 88 ? 9.198 -9.286 -13.578 1.00 82.94 88 VAL A C 1
ATOM 676 O O . VAL A 1 88 ? 10.329 -9.508 -13.156 1.00 82.94 88 VAL A O 1
ATOM 679 N N . VAL A 1 89 ? 8.875 -9.389 -14.870 1.00 86.50 89 VAL A N 1
ATOM 680 C CA . VAL A 1 89 ? 9.859 -9.693 -15.918 1.00 86.50 89 VAL A CA 1
ATOM 681 C C . VAL A 1 89 ? 10.567 -8.402 -16.313 1.00 86.50 89 VAL A C 1
ATOM 683 O O . VAL A 1 89 ? 9.926 -7.445 -16.745 1.00 86.50 89 VAL A O 1
ATOM 686 N N . VAL A 1 90 ? 11.890 -8.375 -16.161 1.00 89.56 90 VAL A N 1
ATOM 687 C CA . VAL A 1 90 ? 12.744 -7.267 -16.600 1.00 89.56 90 VAL A CA 1
ATOM 688 C C . VAL A 1 90 ? 13.708 -7.809 -17.645 1.00 89.56 90 VAL A C 1
ATOM 690 O O . VAL A 1 90 ? 14.571 -8.623 -17.329 1.00 89.56 90 VAL A O 1
ATOM 693 N N . ALA A 1 91 ? 13.553 -7.367 -18.892 1.00 93.00 91 ALA A N 1
ATOM 694 C CA . ALA A 1 91 ? 14.491 -7.670 -19.964 1.00 93.00 91 ALA A CA 1
ATOM 695 C C . ALA A 1 91 ? 15.503 -6.526 -20.085 1.00 93.00 91 ALA A C 1
ATOM 697 O O . ALA A 1 91 ? 15.121 -5.367 -20.251 1.00 93.00 91 ALA A O 1
ATOM 698 N N . VAL A 1 92 ? 16.791 -6.857 -20.003 1.00 93.75 92 VAL A N 1
ATOM 699 C CA . VAL A 1 92 ? 17.892 -5.934 -20.293 1.00 93.75 92 VAL A CA 1
ATOM 700 C C . VAL A 1 92 ? 18.594 -6.387 -21.563 1.00 93.75 92 VAL A C 1
ATOM 702 O O . VAL A 1 92 ? 18.770 -7.581 -21.792 1.00 93.75 92 VAL A O 1
ATOM 705 N N . MET A 1 93 ? 18.997 -5.429 -22.390 1.00 96.00 93 MET A N 1
ATOM 706 C CA . MET A 1 93 ? 19.866 -5.685 -23.533 1.00 96.00 93 MET A CA 1
ATOM 707 C C . MET A 1 93 ? 21.257 -5.144 -23.221 1.00 96.00 93 MET A C 1
ATOM 709 O O . MET A 1 93 ? 21.402 -4.050 -22.675 1.00 96.00 93 MET A O 1
ATOM 713 N N . CYS A 1 94 ? 22.287 -5.917 -23.557 1.00 93.88 94 CYS A N 1
ATOM 714 C CA . CYS A 1 94 ? 23.666 -5.453 -23.485 1.00 93.88 94 CYS A CA 1
ATOM 715 C C . CYS A 1 94 ? 23.964 -4.470 -24.625 1.00 93.88 94 CYS A C 1
ATOM 717 O O . CYS A 1 94 ? 23.230 -4.384 -25.611 1.00 93.88 94 CYS A O 1
ATOM 719 N N . LYS A 1 95 ? 25.084 -3.749 -24.507 1.00 92.44 95 LYS A N 1
ATOM 720 C CA . LYS A 1 95 ? 25.611 -2.935 -25.605 1.00 92.44 95 LYS A CA 1
ATOM 721 C C . LYS A 1 95 ? 25.761 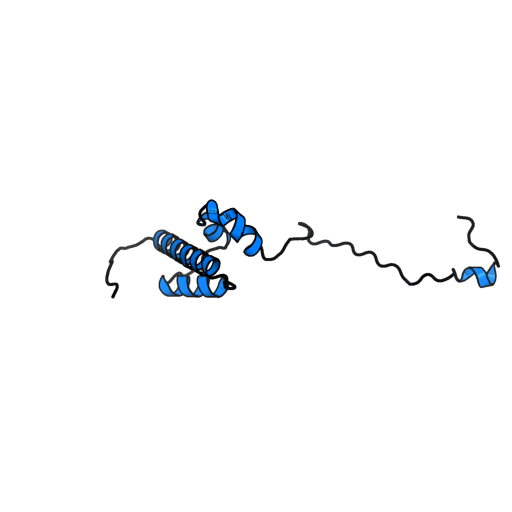-3.813 -26.861 1.00 92.44 95 LYS A C 1
ATOM 723 O O . LYS A 1 95 ? 26.230 -4.945 -26.737 1.00 92.44 95 LYS A O 1
ATOM 728 N N . PRO A 1 96 ? 25.381 -3.334 -28.056 1.00 94.44 96 PRO A N 1
ATOM 729 C CA . PRO A 1 96 ? 25.558 -4.110 -29.2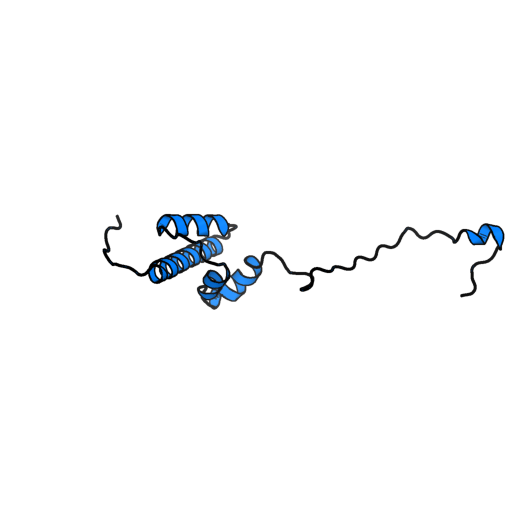74 1.00 94.44 96 PRO A CA 1
ATOM 730 C C . PRO A 1 96 ? 27.047 -4.396 -29.506 1.00 94.44 96 PRO A C 1
ATOM 732 O O . PRO A 1 96 ? 27.863 -3.476 -29.588 1.00 94.44 96 PRO A O 1
ATOM 735 N N . HIS A 1 97 ? 27.388 -5.677 -29.624 1.00 92.25 97 HIS A N 1
ATOM 736 C CA . HIS A 1 97 ? 28.712 -6.165 -29.999 1.00 92.25 97 HIS A CA 1
ATOM 737 C C . HIS A 1 97 ? 28.583 -7.131 -31.178 1.00 92.25 97 HIS A C 1
ATOM 739 O O . HIS A 1 97 ? 27.547 -7.768 -31.366 1.00 92.25 97 HIS A O 1
ATOM 745 N N . ARG A 1 98 ? 29.636 -7.226 -31.994 1.00 89.44 98 ARG A N 1
ATOM 746 C CA . ARG A 1 98 ? 29.681 -8.178 -33.110 1.00 89.44 98 ARG A CA 1
ATOM 747 C C . ARG A 1 98 ? 29.889 -9.593 -32.573 1.00 89.44 98 ARG A C 1
ATOM 749 O O . ARG A 1 98 ? 30.625 -9.781 -31.607 1.00 89.44 98 ARG A O 1
ATOM 756 N N . CYS A 1 99 ? 29.264 -10.581 -33.209 1.00 90.06 99 CYS A N 1
ATOM 757 C CA . CYS A 1 99 ? 29.441 -11.981 -32.835 1.00 90.06 99 CYS A CA 1
ATOM 758 C C . CYS A 1 99 ? 30.912 -12.4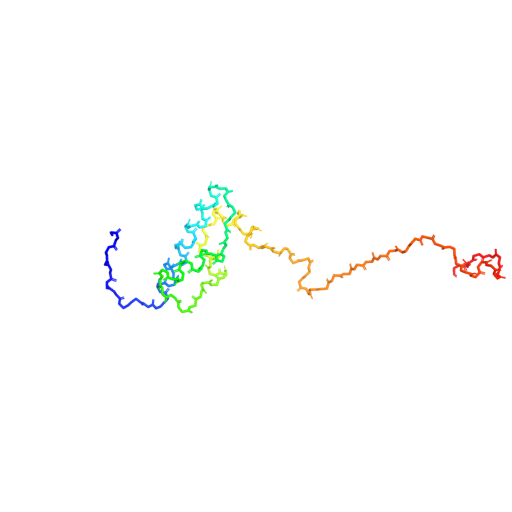02 -33.018 1.00 90.06 99 CYS A C 1
ATOM 760 O O . CYS A 1 99 ? 31.497 -12.080 -34.053 1.00 90.06 99 CYS A O 1
ATOM 762 N N . PRO A 1 100 ? 31.507 -13.155 -32.076 1.00 91.69 100 PRO A N 1
ATOM 763 C CA . PRO A 1 100 ? 32.932 -13.498 -32.114 1.00 91.69 100 PRO A CA 1
ATOM 764 C C . PRO A 1 100 ? 33.322 -14.364 -33.321 1.00 91.69 100 PRO A C 1
ATOM 766 O O . PRO A 1 100 ? 34.464 -14.313 -33.767 1.00 91.69 100 PRO A O 1
ATOM 769 N N . HIS A 1 101 ? 32.376 -15.115 -33.896 1.00 92.12 101 HIS A N 1
ATOM 770 C CA . HIS A 1 101 ? 32.642 -15.990 -35.039 1.00 92.12 101 HIS A CA 1
ATOM 771 C C . HIS A 1 101 ? 33.038 -15.224 -36.311 1.00 92.12 101 HIS A C 1
ATOM 773 O O . HIS A 1 101 ? 33.707 -15.800 -37.162 1.00 92.12 101 HIS A O 1
ATOM 779 N N . ILE A 1 102 ? 32.724 -13.922 -36.409 1.00 91.75 102 ILE A N 1
ATOM 780 C CA . ILE A 1 102 ? 33.104 -13.095 -37.563 1.00 91.75 102 ILE A CA 1
ATOM 781 C C . ILE A 1 102 ? 34.625 -13.061 -37.781 1.00 91.75 102 ILE A C 1
ATOM 783 O O . ILE A 1 102 ? 35.077 -12.915 -38.911 1.00 91.75 102 ILE A O 1
ATOM 787 N N . ALA A 1 103 ? 35.420 -13.233 -36.717 1.00 88.31 103 ALA A N 1
ATOM 788 C CA . ALA A 1 103 ? 36.877 -13.296 -36.806 1.00 88.31 103 ALA A CA 1
ATOM 789 C C . ALA A 1 103 ? 37.386 -14.605 -37.436 1.00 88.31 103 ALA A C 1
ATOM 791 O O . ALA A 1 103 ? 38.487 -14.635 -37.973 1.00 88.31 103 ALA A O 1
ATOM 792 N N . MET A 1 104 ? 36.595 -15.679 -37.367 1.00 88.25 104 MET A N 1
ATOM 793 C CA . MET A 1 104 ? 36.953 -17.004 -37.875 1.00 88.25 104 MET A CA 1
ATOM 794 C C . MET A 1 104 ? 36.373 -17.260 -39.269 1.00 88.25 104 MET A C 1
ATOM 796 O O . MET A 1 104 ? 37.058 -17.807 -40.126 1.00 88.25 104 MET A O 1
ATOM 800 N N . THR A 1 105 ? 35.115 -16.879 -39.499 1.00 87.75 105 THR A N 1
ATOM 801 C CA . THR A 1 105 ? 34.385 -17.167 -40.745 1.00 87.75 105 THR A CA 1
ATOM 802 C C . THR A 1 105 ? 34.393 -16.011 -41.740 1.00 87.75 105 THR A C 1
ATOM 804 O O . THR A 1 105 ? 34.030 -16.215 -42.893 1.00 87.75 105 THR A O 1
ATOM 807 N N . GLY A 1 106 ? 34.727 -14.790 -41.309 1.00 88.50 106 GLY A N 1
ATOM 808 C CA . GLY A 1 106 ? 34.663 -13.577 -42.133 1.00 88.50 106 GLY A CA 1
ATOM 809 C C . GLY A 1 106 ? 33.245 -13.057 -42.415 1.00 88.50 106 GLY A C 1
ATOM 810 O O . GLY A 1 106 ? 33.087 -11.905 -42.816 1.00 88.50 106 GLY A O 1
ATOM 811 N N . ASN A 1 107 ? 32.209 -13.855 -42.142 1.00 89.25 107 ASN A N 1
ATOM 812 C CA . ASN A 1 107 ? 30.812 -13.549 -42.446 1.00 89.25 107 ASN A CA 1
ATOM 813 C C . ASN A 1 107 ? 29.939 -13.652 -41.192 1.00 89.25 107 ASN A C 1
ATOM 815 O O . ASN A 1 107 ? 30.283 -14.349 -40.243 1.00 89.25 107 ASN A O 1
ATOM 819 N N . ILE A 1 108 ? 28.798 -12.959 -41.208 1.00 89.06 108 ILE A N 1
ATOM 820 C CA . ILE A 1 108 ? 27.729 -13.124 -40.215 1.00 89.06 108 ILE A CA 1
ATOM 821 C C . ILE A 1 108 ? 26.894 -14.374 -40.513 1.00 89.06 108 ILE A C 1
ATOM 823 O O . ILE A 1 108 ? 26.846 -14.830 -41.655 1.00 89.06 108 ILE A O 1
ATOM 827 N N . CYS A 1 109 ? 26.216 -14.911 -39.494 1.00 85.81 109 CYS A N 1
ATOM 828 C CA . CYS A 1 109 ? 25.280 -16.017 -39.680 1.00 85.81 109 CYS A CA 1
ATOM 829 C C . CYS A 1 109 ? 24.150 -15.590 -40.620 1.00 85.81 109 CYS A C 1
ATOM 831 O O . CYS A 1 109 ? 23.480 -14.581 -40.383 1.00 85.81 109 CYS A O 1
ATOM 833 N N . VAL A 1 110 ? 23.917 -16.389 -41.654 1.00 89.38 110 VAL A N 1
ATOM 834 C CA . VAL A 1 110 ? 22.714 -16.307 -42.478 1.00 89.38 110 VAL A CA 1
ATOM 835 C C . VAL A 1 110 ? 21.677 -17.194 -41.787 1.00 89.38 110 VAL A C 1
ATOM 837 O O . VAL A 1 110 ? 21.639 -18.381 -42.068 1.00 89.38 110 VAL A O 1
ATOM 840 N N . TYR A 1 111 ? 20.982 -16.591 -40.810 1.00 85.31 111 TYR A N 1
ATOM 841 C CA . TYR A 1 111 ? 19.861 -17.107 -39.991 1.00 85.31 111 TYR A CA 1
ATOM 842 C C . TYR A 1 111 ? 19.941 -18.571 -39.534 1.00 85.31 111 TYR A C 1
ATOM 844 O O . TYR A 1 111 ? 19.649 -19.485 -40.333 1.00 85.31 111 TYR A O 1
#

pLDDT: mean 78.29, std 12.65, range [38.12, 96.0]